Protein AF-A0A968FG82-F1 (afdb_monomer)

Sequence (113 aa):
MAEGADRLFAWPEAVWVEEGPGLAGYAPEYAVDEETQTQFVEWGEGGRRRVIEVDQVLESTPETFAFVDRSGERWRFRELTLERYRQHVRPQTMLQPDFDSREAMLEAMRAEW

Structure (mmCIF, N/CA/C/O backbone):
data_AF-A0A968FG82-F1
#
_entry.id   AF-A0A968FG82-F1
#
loop_
_atom_site.group_PDB
_atom_site.id
_atom_site.type_symbol
_atom_site.label_atom_id
_atom_site.label_alt_id
_atom_site.label_comp_id
_atom_site.label_asym_id
_atom_site.label_entity_id
_atom_site.label_seq_id
_atom_site.pdbx_PDB_ins_code
_atom_site.Cartn_x
_atom_site.Cartn_y
_atom_site.Cartn_z
_atom_site.occupancy
_atom_site.B_iso_or_equiv
_atom_site.auth_seq_id
_atom_site.auth_comp_id
_atom_site.auth_asym_id
_atom_site.auth_atom_id
_atom_site.pdbx_PDB_model_num
ATOM 1 N N . MET A 1 1 ? 8.157 26.179 12.568 1.00 36.16 1 MET A N 1
ATOM 2 C CA . MET A 1 1 ? 8.785 25.072 11.825 1.00 36.16 1 MET A CA 1
ATOM 3 C C . MET A 1 1 ? 8.261 23.810 12.472 1.00 36.16 1 MET A C 1
ATOM 5 O O . MET A 1 1 ? 8.581 23.579 13.628 1.00 36.16 1 MET A O 1
ATOM 9 N N . ALA A 1 2 ? 7.309 23.135 11.831 1.00 37.25 2 ALA A N 1
ATOM 10 C CA . ALA A 1 2 ? 6.691 21.934 12.385 1.00 37.25 2 ALA A CA 1
ATOM 11 C C . ALA A 1 2 ? 7.607 20.740 12.085 1.00 37.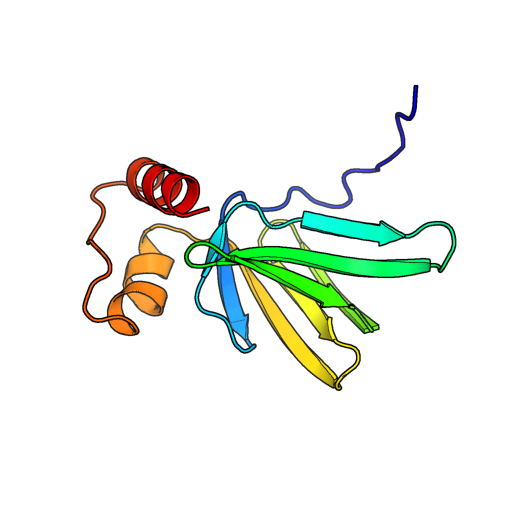25 2 ALA A C 1
ATOM 13 O O . ALA A 1 2 ? 7.424 20.021 11.111 1.00 37.25 2 ALA A O 1
ATOM 14 N N . GLU A 1 3 ? 8.657 20.599 12.887 1.00 43.00 3 GLU A N 1
ATOM 15 C CA . GLU A 1 3 ? 9.410 19.353 13.014 1.00 43.00 3 GLU A CA 1
ATOM 16 C C . GLU A 1 3 ? 8.682 18.528 14.078 1.00 43.00 3 GLU A C 1
ATOM 18 O O . GLU A 1 3 ? 8.824 18.788 15.270 1.00 43.00 3 GLU A O 1
ATOM 23 N N . GLY A 1 4 ? 7.800 17.625 13.651 1.00 36.59 4 GLY A N 1
ATOM 24 C CA . GLY A 1 4 ? 6.924 16.919 14.590 1.00 36.59 4 GLY A CA 1
ATOM 25 C C . GLY A 1 4 ? 6.126 15.752 14.021 1.00 36.59 4 GLY A C 1
ATOM 26 O O . GLY A 1 4 ? 5.164 15.339 14.651 1.00 36.59 4 GLY A O 1
ATOM 27 N N . ALA A 1 5 ? 6.508 15.201 12.868 1.00 41.91 5 ALA A N 1
ATOM 28 C CA . ALA A 1 5 ? 6.089 13.854 12.503 1.00 41.91 5 ALA A CA 1
ATOM 29 C C . ALA A 1 5 ? 7.254 12.929 12.853 1.00 41.91 5 ALA A C 1
ATOM 31 O O . ALA A 1 5 ? 8.204 12.788 12.080 1.00 41.91 5 ALA A O 1
ATOM 32 N N . ASP A 1 6 ? 7.223 12.366 14.062 1.00 42.66 6 ASP A N 1
ATOM 33 C CA . ASP A 1 6 ? 8.028 11.195 14.393 1.00 42.66 6 ASP A CA 1
ATOM 34 C C . ASP A 1 6 ? 7.794 10.190 13.254 1.00 42.66 6 ASP A C 1
ATOM 36 O O . ASP A 1 6 ? 6.653 9.805 12.991 1.00 42.66 6 ASP A O 1
ATOM 40 N N . ARG A 1 7 ? 8.831 9.886 12.461 1.00 45.41 7 ARG A N 1
ATOM 41 C CA . ARG A 1 7 ? 8.748 8.905 11.369 1.00 45.41 7 ARG A CA 1
ATOM 42 C C . ARG A 1 7 ? 8.547 7.540 12.026 1.00 45.41 7 ARG A C 1
ATOM 44 O O . ARG A 1 7 ? 9.504 6.787 12.180 1.00 45.41 7 ARG A O 1
ATOM 51 N N . LEU A 1 8 ? 7.312 7.246 12.435 1.00 54.16 8 LEU A N 1
ATOM 52 C CA . LEU A 1 8 ? 6.958 6.059 13.214 1.00 54.16 8 LEU A CA 1
ATOM 53 C C . LEU A 1 8 ? 7.337 4.763 12.475 1.00 54.16 8 LEU A C 1
ATOM 55 O O . LEU A 1 8 ? 7.524 3.732 13.112 1.00 54.16 8 LEU A O 1
ATOM 59 N N . PHE A 1 9 ? 7.517 4.815 11.148 1.00 63.16 9 PHE A N 1
ATOM 60 C CA . PHE A 1 9 ? 8.215 3.815 10.340 1.00 63.16 9 PHE A CA 1
ATOM 61 C C . PHE A 1 9 ? 8.510 4.364 8.934 1.00 63.16 9 PHE A C 1
ATOM 63 O O . PHE A 1 9 ? 7.847 5.282 8.450 1.00 63.16 9 PHE A O 1
ATOM 70 N N . ALA A 1 10 ? 9.537 3.823 8.273 1.00 68.38 10 ALA A N 1
ATOM 71 C CA . ALA A 1 10 ? 9.844 4.160 6.886 1.00 68.38 10 ALA A CA 1
ATOM 72 C C . ALA A 1 10 ? 8.858 3.438 5.963 1.00 68.38 10 ALA A C 1
ATOM 74 O O . ALA A 1 10 ? 8.948 2.224 5.792 1.00 68.38 10 ALA A O 1
ATOM 75 N N . TRP A 1 11 ? 7.911 4.183 5.401 1.00 79.50 11 TRP A N 1
ATOM 76 C CA . TRP A 1 11 ? 6.926 3.622 4.490 1.00 79.50 11 TRP A CA 1
ATOM 77 C C . TRP A 1 11 ? 7.562 3.277 3.128 1.00 79.50 11 TRP A C 1
ATOM 79 O O . TRP A 1 11 ? 8.355 4.078 2.617 1.00 79.50 11 TRP A O 1
ATOM 89 N N . PRO A 1 12 ? 7.260 2.115 2.517 1.00 84.69 12 PRO A N 1
ATOM 90 C CA . PRO A 1 12 ? 7.759 1.777 1.184 1.00 84.69 12 PRO A CA 1
ATOM 91 C C . PRO A 1 12 ? 7.196 2.689 0.079 1.00 84.69 12 PRO A C 1
ATOM 93 O O . PRO A 1 12 ? 6.019 3.028 0.075 1.00 84.69 12 PRO A O 1
ATOM 96 N N . GLU A 1 13 ? 8.020 3.025 -0.918 1.00 89.31 13 GLU A N 1
ATOM 97 C CA . GLU A 1 13 ? 7.625 3.902 -2.041 1.00 89.31 13 GLU A CA 1
ATOM 98 C C . GLU A 1 13 ? 6.483 3.323 -2.897 1.00 89.31 13 GLU A C 1
ATOM 100 O O . GLU A 1 13 ? 5.696 4.067 -3.478 1.00 89.31 13 GLU A O 1
ATOM 105 N N . ALA A 1 14 ? 6.368 1.998 -2.961 1.00 92.25 14 ALA A N 1
ATOM 106 C CA . ALA A 1 14 ? 5.246 1.312 -3.583 1.00 92.25 14 ALA A CA 1
ATOM 107 C C . ALA A 1 14 ? 4.844 0.101 -2.748 1.00 92.25 14 ALA A C 1
ATOM 109 O O . ALA A 1 14 ? 5.675 -0.535 -2.092 1.00 9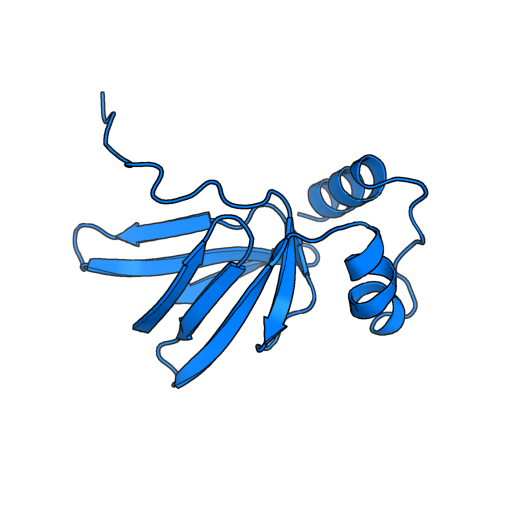2.25 14 ALA A O 1
ATOM 110 N N . VAL A 1 15 ? 3.561 -0.230 -2.801 1.00 93.50 15 VAL A N 1
ATOM 111 C CA . VAL A 1 15 ? 2.936 -1.265 -1.988 1.00 93.50 15 VAL A CA 1
ATOM 112 C C . VAL A 1 15 ? 2.137 -2.240 -2.830 1.00 93.50 15 VAL A C 1
ATOM 114 O O . VAL A 1 15 ? 1.498 -1.873 -3.808 1.00 93.50 15 VAL A O 1
ATOM 117 N N . TRP A 1 16 ? 2.170 -3.501 -2.434 1.00 94.06 16 TRP A N 1
ATOM 118 C CA . TRP A 1 16 ? 1.231 -4.522 -2.862 1.00 94.06 16 TRP A CA 1
ATOM 119 C C . TRP A 1 16 ? 0.153 -4.666 -1.786 1.00 94.06 16 TRP A C 1
ATOM 121 O O . TRP A 1 16 ? 0.475 -4.707 -0.595 1.00 94.06 16 TRP A O 1
ATOM 131 N N . VAL A 1 17 ? -1.108 -4.740 -2.207 1.00 93.88 17 VAL A N 1
ATOM 132 C CA . VAL A 1 17 ? -2.245 -4.994 -1.316 1.00 93.88 17 VAL A CA 1
ATOM 133 C C . VAL A 1 17 ? -2.430 -6.511 -1.217 1.00 93.88 17 VAL A C 1
ATOM 135 O O . VAL A 1 17 ? -2.929 -7.152 -2.139 1.00 93.88 17 VAL A O 1
ATOM 138 N N . GLU A 1 18 ? -1.957 -7.092 -0.114 1.00 94.25 18 GLU A N 1
ATOM 139 C CA . GLU A 1 18 ? -2.067 -8.528 0.191 1.00 94.25 18 GLU A CA 1
ATOM 140 C C . GLU A 1 18 ? -3.490 -8.897 0.635 1.00 94.25 18 GLU A C 1
ATOM 142 O O . GLU A 1 18 ? -3.982 -9.980 0.323 1.00 94.25 18 GLU A O 1
ATOM 147 N N . GLU A 1 19 ? -4.155 -7.985 1.344 1.00 94.50 19 GLU A N 1
ATOM 148 C CA . GLU A 1 19 ? -5.528 -8.124 1.831 1.00 94.50 19 GLU A CA 1
ATOM 149 C C . GLU A 1 19 ? -6.259 -6.789 1.621 1.00 94.50 19 GLU A C 1
ATOM 151 O O . GLU A 1 19 ? -5.695 -5.738 1.934 1.00 94.50 19 GLU A O 1
ATOM 156 N N . GLY A 1 20 ? -7.475 -6.831 1.065 1.00 90.81 20 GLY A N 1
ATOM 157 C CA . GLY A 1 20 ? -8.308 -5.661 0.748 1.00 90.81 20 GLY A CA 1
ATOM 158 C C . GLY A 1 20 ? -8.583 -5.473 -0.758 1.00 90.81 20 GLY A C 1
ATOM 159 O O . GLY A 1 20 ? -7.972 -6.141 -1.597 1.00 90.81 20 GLY A O 1
ATOM 160 N N . PRO A 1 21 ? -9.520 -4.585 -1.142 1.00 84.62 21 PRO A N 1
ATOM 161 C CA . PRO A 1 21 ? -9.883 -4.321 -2.531 1.00 84.62 21 PRO A CA 1
ATOM 162 C C . PRO A 1 21 ? -8.876 -3.379 -3.199 1.00 84.62 21 PRO A C 1
ATOM 164 O O . PRO A 1 21 ? -9.188 -2.232 -3.516 1.00 84.62 21 PRO A O 1
ATOM 167 N N . GLY A 1 22 ? -7.668 -3.869 -3.447 1.00 83.94 22 GLY A N 1
ATOM 168 C CA . GLY A 1 22 ? -6.622 -3.181 -4.199 1.00 83.94 22 GLY A CA 1
ATOM 169 C C . GLY A 1 22 ? -5.651 -4.188 -4.799 1.00 83.94 22 GLY A C 1
ATOM 170 O O . GLY A 1 22 ? -5.656 -5.361 -4.432 1.00 83.94 22 GLY A O 1
ATOM 171 N N . LEU A 1 23 ? -4.829 -3.742 -5.745 1.00 85.12 23 LEU A N 1
ATOM 172 C CA . LEU A 1 23 ? -3.775 -4.592 -6.312 1.00 85.12 23 LEU A CA 1
ATOM 173 C C . LEU A 1 23 ? -2.408 -4.084 -5.890 1.00 85.12 23 LEU A C 1
ATOM 175 O O . LEU A 1 23 ? -1.648 -4.786 -5.230 1.00 85.12 23 LEU A O 1
ATOM 179 N N . ALA A 1 24 ? -2.096 -2.851 -6.257 1.00 90.44 24 ALA A N 1
ATOM 180 C CA . ALA A 1 24 ? -0.841 -2.215 -5.920 1.00 90.44 24 ALA A CA 1
ATOM 181 C C . ALA A 1 24 ? -1.025 -0.705 -5.875 1.00 90.44 24 ALA A C 1
ATOM 183 O O . ALA A 1 24 ? -1.866 -0.152 -6.582 1.00 90.44 24 ALA A O 1
ATOM 184 N N . GLY A 1 25 ? -0.212 -0.060 -5.053 1.00 90.31 25 GLY A N 1
ATOM 185 C CA . GLY A 1 25 ? -0.195 1.375 -4.880 1.00 90.31 25 GLY A CA 1
ATOM 186 C C . GLY A 1 25 ? 1.202 1.948 -5.032 1.00 90.31 25 GLY A C 1
ATOM 187 O O . GLY A 1 25 ? 2.187 1.292 -4.701 1.00 90.31 25 GLY A O 1
ATOM 188 N N . TYR A 1 26 ? 1.283 3.177 -5.512 1.00 91.31 26 TYR A N 1
ATOM 189 C CA . TYR A 1 26 ? 2.480 4.007 -5.426 1.00 91.31 26 TYR A CA 1
ATOM 190 C C . TYR A 1 26 ? 2.306 5.047 -4.313 1.00 91.31 26 TYR A C 1
ATOM 192 O O . TYR A 1 26 ? 1.173 5.259 -3.882 1.00 91.31 26 TYR A O 1
ATOM 200 N N . ALA A 1 27 ? 3.419 5.621 -3.836 1.00 89.50 27 ALA A N 1
ATOM 201 C CA . ALA A 1 27 ? 3.557 6.634 -2.780 1.00 89.50 27 ALA A CA 1
ATOM 202 C C . ALA A 1 27 ? 2.444 6.605 -1.716 1.00 89.50 27 ALA A C 1
ATOM 204 O O . ALA A 1 27 ? 1.695 7.568 -1.569 1.00 89.50 27 ALA A O 1
ATOM 205 N N . PRO A 1 28 ? 2.295 5.477 -1.011 1.00 90.69 28 PRO A N 1
ATOM 206 C CA . PRO A 1 28 ? 1.369 5.388 0.104 1.00 90.69 28 PRO A CA 1
ATOM 207 C C . PRO A 1 28 ? 1.786 6.294 1.271 1.00 90.69 28 PRO A C 1
ATOM 209 O O . PRO A 1 28 ? 2.962 6.376 1.633 1.00 90.69 28 PRO A O 1
ATOM 212 N N . GLU A 1 29 ? 0.798 6.925 1.891 1.00 90.44 29 GLU A N 1
ATOM 213 C CA . GLU A 1 29 ? 0.971 7.811 3.036 1.00 90.44 29 GLU A CA 1
ATOM 214 C C . GLU A 1 29 ? -0.049 7.474 4.125 1.00 90.44 29 GLU A C 1
ATOM 216 O O . GLU A 1 29 ? -1.178 7.061 3.850 1.00 90.44 29 GLU A O 1
ATOM 221 N N . TYR A 1 30 ? 0.361 7.668 5.376 1.00 89.88 30 TYR A N 1
ATOM 222 C CA . TYR A 1 30 ? -0.508 7.581 6.540 1.00 89.88 30 TYR A CA 1
ATOM 223 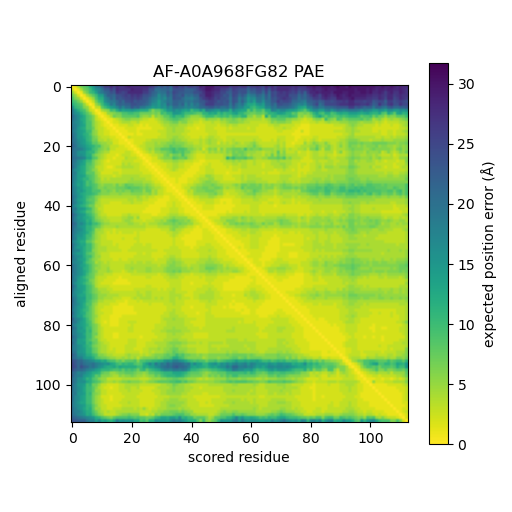C C . TYR A 1 30 ? -0.540 8.926 7.242 1.00 89.88 30 TYR A C 1
ATOM 225 O O . TYR A 1 30 ? 0.504 9.459 7.626 1.00 89.88 30 TYR A O 1
ATOM 233 N N . ALA A 1 31 ? -1.743 9.460 7.402 1.00 89.06 31 ALA A N 1
ATOM 234 C CA . ALA A 1 31 ? -1.984 10.765 7.984 1.00 89.06 31 ALA A CA 1
ATOM 235 C C . ALA A 1 31 ? -2.958 10.655 9.156 1.00 89.06 31 ALA A C 1
ATOM 237 O O . ALA A 1 31 ? -3.854 9.811 9.174 1.00 89.06 31 ALA A O 1
ATOM 238 N N . VAL A 1 32 ? -2.788 11.548 10.126 1.00 88.56 32 VAL A N 1
ATOM 239 C CA . VAL A 1 32 ? -3.722 11.724 11.236 1.00 88.56 32 VAL A CA 1
ATOM 240 C C . VAL A 1 32 ? -4.197 13.167 11.199 1.00 88.56 32 VAL A C 1
ATOM 242 O O . VAL A 1 32 ? -3.385 14.088 11.254 1.00 88.56 32 VAL A O 1
ATOM 245 N N . ASP A 1 33 ? -5.503 13.361 11.080 1.00 87.19 33 ASP A N 1
ATOM 246 C CA . ASP A 1 33 ? -6.126 14.667 11.232 1.00 87.19 33 ASP A CA 1
ATOM 247 C C . ASP A 1 33 ? -6.123 15.041 12.719 1.00 87.19 33 ASP A C 1
ATOM 249 O O . ASP A 1 33 ? -6.786 14.403 13.536 1.00 87.19 33 ASP A O 1
ATOM 253 N N . GLU A 1 34 ? -5.332 16.046 13.093 1.00 87.75 34 GLU A N 1
ATOM 254 C CA . GLU A 1 34 ? -5.111 16.393 14.502 1.00 87.75 34 GLU A CA 1
ATOM 255 C C . GLU A 1 34 ? -6.373 16.943 15.188 1.00 87.75 34 GLU A C 1
ATOM 257 O O . GLU A 1 34 ? -6.540 16.760 16.395 1.00 87.75 34 GLU A O 1
ATOM 262 N N . GLU A 1 35 ? -7.276 17.584 14.440 1.00 87.56 35 GLU A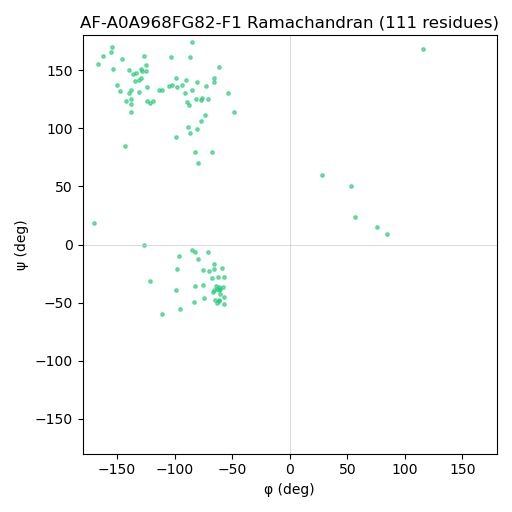 N 1
ATOM 263 C CA . GLU A 1 35 ? -8.501 18.185 14.980 1.00 87.56 35 GLU A CA 1
ATOM 264 C C . GLU A 1 35 ? -9.544 17.119 15.334 1.00 87.56 35 GLU A C 1
ATOM 266 O O . GLU A 1 35 ? -10.133 17.139 16.416 1.00 87.56 35 GLU A O 1
ATOM 271 N N . THR A 1 36 ? -9.752 16.163 14.432 1.00 89.31 36 THR A N 1
ATOM 272 C CA . THR A 1 36 ? -10.761 15.107 14.571 1.00 89.31 36 THR A CA 1
ATOM 273 C C . THR A 1 36 ? -10.199 13.807 15.137 1.00 89.31 36 THR A C 1
ATOM 275 O O . THR A 1 36 ? -10.971 12.915 15.483 1.00 89.31 36 THR A O 1
ATOM 278 N N . GLN A 1 37 ? -8.871 13.698 15.252 1.00 87.00 37 GLN A N 1
ATOM 279 C CA . GLN A 1 37 ? -8.143 12.465 15.572 1.00 87.00 37 GLN A CA 1
ATOM 280 C C . GLN A 1 37 ? -8.436 11.325 14.581 1.00 87.00 37 GLN A C 1
ATOM 282 O O . GLN A 1 37 ? -8.286 10.147 14.911 1.00 87.00 37 GLN A O 1
ATOM 287 N N . THR A 1 38 ? -8.860 11.664 13.361 1.00 89.56 38 THR A N 1
ATOM 288 C CA . THR A 1 38 ? -9.194 10.675 12.337 1.00 89.56 38 THR A CA 1
ATOM 289 C C . THR A 1 38 ? -7.935 10.247 11.595 1.00 89.56 38 THR A C 1
ATOM 291 O O . THR A 1 38 ? -7.125 11.076 11.187 1.00 89.56 38 THR A O 1
ATOM 294 N N . GLN A 1 39 ? -7.760 8.942 11.420 1.00 91.94 39 GLN A N 1
ATOM 295 C CA . GLN A 1 39 ? -6.586 8.348 10.788 1.00 91.94 39 GLN A CA 1
ATOM 296 C C . GLN A 1 39 ? -6.939 7.953 9.352 1.00 91.94 39 GLN A C 1
ATOM 298 O O . GLN A 1 39 ? -8.002 7.379 9.123 1.00 91.94 39 GLN A O 1
ATOM 303 N N . PHE A 1 40 ? -6.061 8.216 8.388 1.00 93.12 40 PHE A N 1
ATOM 304 C CA . PHE A 1 40 ? -6.288 7.871 6.986 1.00 93.12 40 PHE A CA 1
ATOM 305 C C . PHE A 1 40 ? -5.042 7.270 6.347 1.00 93.12 40 PHE A C 1
ATOM 307 O O . PHE A 1 40 ? -3.918 7.663 6.653 1.00 93.12 40 PHE A O 1
ATOM 314 N N . VAL A 1 41 ? -5.261 6.345 5.417 1.00 93.25 41 VAL A N 1
ATOM 315 C CA . VAL A 1 41 ? -4.240 5.860 4.486 1.00 93.25 41 VAL A CA 1
ATOM 316 C C . VAL A 1 41 ? -4.626 6.292 3.089 1.00 93.25 41 VAL A C 1
ATOM 318 O O . VAL A 1 41 ? -5.767 6.100 2.666 1.00 93.25 41 VAL A O 1
ATOM 321 N N . GLU A 1 42 ? -3.668 6.832 2.355 1.00 93.00 42 GLU A N 1
ATOM 322 C CA . GLU A 1 42 ? -3.843 7.210 0.963 1.00 93.00 42 GLU A CA 1
ATOM 323 C C . GLU A 1 42 ? -2.735 6.650 0.083 1.00 93.00 42 GLU A C 1
ATOM 325 O O . GLU A 1 42 ? -1.633 6.403 0.556 1.00 93.00 42 GLU A O 1
ATOM 330 N N . TRP A 1 43 ? -3.038 6.399 -1.188 1.00 93.19 43 TRP A N 1
ATOM 331 C CA . TRP A 1 43 ? -2.063 5.940 -2.178 1.00 93.19 43 TRP A CA 1
ATOM 332 C C . TRP A 1 43 ? -2.584 6.159 -3.598 1.00 93.19 43 TRP A C 1
ATOM 334 O O . TRP A 1 43 ? -3.789 6.314 -3.818 1.00 93.19 43 TRP A O 1
ATOM 344 N N . GLY A 1 44 ? -1.690 6.132 -4.582 1.00 90.94 44 GLY A N 1
ATOM 345 C CA . GLY A 1 44 ? -2.056 6.156 -5.997 1.00 90.94 44 GLY A CA 1
ATOM 346 C C . GLY A 1 44 ? -2.222 4.750 -6.551 1.00 90.94 44 GLY A C 1
ATOM 347 O O . GLY A 1 44 ? -1.342 3.914 -6.382 1.00 90.94 44 GLY A O 1
ATOM 348 N N . GLU A 1 45 ? -3.326 4.485 -7.240 1.00 89.25 45 GLU A N 1
ATOM 349 C CA . GLU A 1 45 ? -3.625 3.221 -7.915 1.00 89.25 45 GLU A CA 1
ATOM 350 C C . GLU A 1 45 ? -4.249 3.520 -9.287 1.00 89.25 45 GLU A C 1
ATOM 352 O O . GLU A 1 45 ? -5.353 4.060 -9.368 1.00 89.25 45 GLU A O 1
ATOM 357 N N . GLY A 1 46 ? -3.547 3.174 -10.374 1.00 82.62 46 GLY A N 1
ATOM 358 C CA . GLY A 1 46 ? -4.068 3.250 -11.748 1.00 82.62 46 GLY A CA 1
ATOM 359 C C . GLY A 1 46 ? -4.644 4.618 -12.147 1.00 82.62 46 GLY A C 1
ATOM 360 O O . GLY A 1 46 ? -5.786 4.686 -12.611 1.00 82.62 46 GLY A O 1
ATOM 361 N N . GLY A 1 47 ? -3.903 5.710 -11.926 1.00 84.12 47 GLY A N 1
ATOM 362 C CA . GLY A 1 47 ? -4.353 7.077 -12.246 1.00 84.12 47 GLY A CA 1
ATOM 363 C C . GLY A 1 47 ? -5.368 7.671 -11.290 1.00 84.12 47 GLY A C 1
ATOM 364 O O . GLY A 1 47 ? -6.047 8.641 -11.630 1.00 84.12 47 GLY A O 1
ATOM 365 N N . ARG A 1 48 ? -5.539 7.077 -10.107 1.00 88.12 48 ARG A N 1
ATOM 366 C CA . ARG A 1 48 ? -6.482 7.555 -9.097 1.00 88.12 48 ARG A CA 1
ATOM 367 C C . ARG A 1 48 ? -5.823 7.573 -7.733 1.00 88.12 48 ARG A C 1
ATOM 369 O O . ARG A 1 48 ? -5.128 6.634 -7.365 1.00 88.12 48 ARG A O 1
ATOM 376 N N . ARG A 1 49 ? -6.126 8.603 -6.947 1.00 90.31 49 ARG A N 1
ATOM 377 C CA . ARG A 1 49 ? -5.830 8.619 -5.513 1.00 90.31 49 ARG A CA 1
ATOM 378 C C . ARG A 1 49 ? -6.920 7.853 -4.774 1.00 90.31 49 ARG A C 1
ATOM 380 O O . ARG A 1 49 ? -8.103 8.169 -4.916 1.00 90.31 49 ARG A O 1
ATOM 387 N N . ARG A 1 50 ? -6.525 6.861 -3.987 1.00 92.00 50 ARG A N 1
ATOM 388 C CA . ARG A 1 50 ? -7.374 6.195 -3.002 1.00 92.00 50 ARG A CA 1
ATOM 389 C C . ARG A 1 50 ? -7.102 6.778 -1.629 1.00 92.00 50 ARG A C 1
ATOM 391 O O . ARG A 1 50 ? -5.966 7.112 -1.322 1.00 92.00 50 ARG A O 1
ATOM 398 N N . VAL A 1 51 ? -8.157 6.894 -0.832 1.00 93.56 51 VAL A N 1
ATOM 399 C CA . VAL A 1 51 ? -8.106 7.353 0.557 1.00 93.56 51 VAL A CA 1
ATOM 400 C C . VAL A 1 51 ? -9.059 6.478 1.357 1.00 93.56 51 VAL A C 1
ATOM 402 O O . VAL A 1 51 ? -10.202 6.289 0.938 1.00 93.56 51 VAL A O 1
ATOM 405 N N . ILE A 1 52 ? -8.590 5.935 2.477 1.00 94.88 52 ILE A N 1
ATOM 406 C CA . ILE A 1 52 ? -9.356 5.062 3.366 1.00 94.88 52 ILE A CA 1
ATOM 407 C C . ILE A 1 52 ? -9.209 5.561 4.799 1.00 94.88 52 ILE A C 1
ATOM 409 O O . ILE A 1 52 ? -8.097 5.806 5.262 1.00 94.88 52 ILE A O 1
ATOM 413 N N . GLU A 1 53 ? -10.336 5.699 5.496 1.00 95.06 53 GLU A N 1
ATOM 414 C CA . GLU A 1 53 ? -10.370 6.009 6.925 1.00 95.06 53 GLU A CA 1
ATOM 415 C C . GLU A 1 53 ? -10.054 4.751 7.741 1.00 95.06 53 GLU A C 1
ATOM 417 O O . GLU A 1 53 ? -10.711 3.716 7.599 1.00 95.06 53 GLU A O 1
ATOM 422 N N . VAL A 1 54 ? -9.041 4.852 8.595 1.00 94.94 54 VAL A N 1
ATOM 423 C CA . VAL A 1 54 ? -8.550 3.777 9.451 1.00 94.94 54 VAL A CA 1
ATOM 424 C C . VAL A 1 54 ? -9.303 3.794 10.777 1.00 94.94 54 VAL A C 1
ATOM 426 O O . VAL A 1 54 ? -9.261 4.775 11.517 1.00 94.94 54 VAL A O 1
ATOM 429 N N . ASP A 1 55 ? -9.947 2.675 11.100 1.00 95.25 55 ASP A N 1
ATOM 430 C CA . ASP A 1 55 ? -10.558 2.440 12.408 1.00 95.25 55 ASP A CA 1
ATOM 431 C C . ASP A 1 55 ? -9.516 1.932 13.414 1.00 95.25 55 ASP A C 1
ATOM 433 O O . ASP A 1 55 ? -9.352 2.490 14.499 1.00 95.25 55 ASP A O 1
ATOM 437 N N . GLN A 1 56 ? -8.748 0.909 13.022 1.00 94.19 56 GLN A N 1
ATOM 438 C CA . GLN A 1 56 ? -7.763 0.271 13.893 1.00 94.19 56 GLN A CA 1
ATOM 439 C C . GLN A 1 56 ? -6.498 -0.128 13.131 1.00 94.19 56 GLN A C 1
ATOM 441 O O . GLN A 1 56 ? -6.553 -0.945 12.216 1.00 94.19 56 GLN A O 1
ATOM 446 N N . VAL A 1 57 ? -5.333 0.355 13.570 1.00 93.50 57 VAL A N 1
ATOM 447 C CA . VAL A 1 57 ? -4.032 -0.160 13.109 1.00 93.50 57 VAL A CA 1
ATOM 448 C C . VAL A 1 57 ? -3.748 -1.504 13.786 1.00 93.50 57 VAL A C 1
ATOM 450 O O . VAL A 1 57 ? -3.793 -1.618 15.011 1.00 93.50 57 VAL A O 1
ATOM 453 N N . LEU A 1 58 ? -3.461 -2.529 12.984 1.00 94.25 58 LEU A N 1
ATOM 454 C CA . LEU A 1 58 ? -3.146 -3.887 13.437 1.00 94.25 58 LEU A CA 1
ATOM 455 C C . LEU A 1 58 ? -1.636 -4.145 13.461 1.00 94.25 58 LEU A C 1
ATOM 457 O O . LEU A 1 58 ? -1.140 -4.809 14.367 1.00 94.25 58 LEU A O 1
ATOM 461 N N . GLU A 1 59 ? -0.911 -3.638 12.463 1.00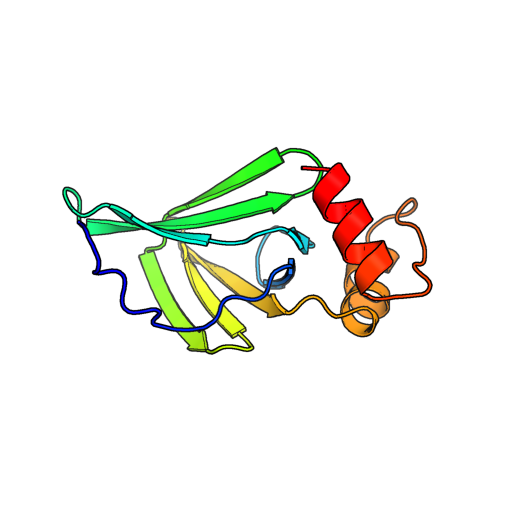 92.31 59 GLU A N 1
ATOM 462 C CA . GLU A 1 59 ? 0.535 -3.813 12.324 1.00 92.31 59 GLU A CA 1
ATOM 463 C C . GLU A 1 59 ? 1.146 -2.605 11.611 1.00 92.31 59 GLU A C 1
ATOM 465 O O . GLU A 1 59 ? 0.593 -2.114 10.631 1.00 92.31 59 GLU A O 1
ATOM 470 N N . SER A 1 60 ? 2.291 -2.133 12.099 1.00 89.19 60 SER A N 1
ATOM 471 C CA . SER A 1 60 ? 2.971 -0.947 11.578 1.00 89.19 60 SER A CA 1
ATOM 472 C C . SER A 1 60 ? 4.480 -1.151 11.623 1.00 89.19 60 SER A C 1
ATOM 474 O O . SER A 1 60 ? 5.148 -0.794 12.592 1.00 89.19 60 SER A O 1
ATOM 476 N N . THR A 1 61 ? 5.012 -1.786 10.584 1.00 86.44 61 THR A N 1
ATOM 477 C CA . THR A 1 61 ? 6.431 -2.133 10.443 1.00 86.44 61 THR A CA 1
ATOM 478 C C . THR A 1 61 ? 6.971 -1.611 9.109 1.00 86.44 61 THR A C 1
ATOM 480 O O . THR A 1 61 ? 6.186 -1.353 8.199 1.00 86.44 61 THR A O 1
ATOM 483 N N . PRO A 1 62 ? 8.300 -1.503 8.932 1.00 80.31 62 PRO A N 1
ATOM 484 C CA . PRO A 1 62 ? 8.880 -1.082 7.653 1.00 80.31 62 PRO A CA 1
ATOM 485 C C . PRO A 1 62 ? 8.478 -1.963 6.456 1.00 80.31 62 PRO A C 1
ATOM 487 O O . PRO A 1 62 ? 8.446 -1.495 5.324 1.00 80.31 62 PRO A O 1
ATOM 490 N N . GLU A 1 63 ? 8.170 -3.241 6.691 1.00 83.62 63 GLU A N 1
ATOM 491 C CA . GLU A 1 63 ? 7.840 -4.203 5.631 1.00 83.62 63 GLU A CA 1
ATOM 492 C C . GLU A 1 63 ? 6.334 -4.390 5.424 1.00 83.62 63 GLU A C 1
ATOM 494 O O . GLU A 1 63 ? 5.913 -4.877 4.368 1.00 83.62 63 GLU A O 1
ATOM 499 N N . THR A 1 64 ? 5.535 -4.053 6.440 1.00 89.44 64 THR A N 1
ATOM 500 C CA . THR A 1 64 ? 4.105 -4.366 6.494 1.00 89.44 64 THR A CA 1
ATOM 501 C C . THR A 1 64 ? 3.339 -3.296 7.235 1.00 89.44 64 THR A C 1
ATOM 503 O O . THR A 1 64 ? 3.676 -2.963 8.374 1.00 89.44 64 THR A O 1
ATOM 506 N N . PHE A 1 65 ? 2.244 -2.858 6.628 1.00 92.69 65 PHE A N 1
ATOM 507 C CA . PHE A 1 65 ? 1.241 -2.049 7.293 1.00 92.69 65 PHE A CA 1
ATOM 508 C C . PHE A 1 65 ? -0.122 -2.720 7.176 1.00 92.69 65 PHE A C 1
ATOM 510 O O . PHE A 1 65 ? -0.571 -3.011 6.070 1.00 92.69 65 PHE A O 1
ATOM 517 N N . ALA A 1 66 ? -0.778 -2.987 8.300 1.00 94.50 66 ALA A N 1
ATOM 518 C CA . ALA A 1 66 ? -2.086 -3.624 8.324 1.00 94.50 66 ALA A CA 1
ATOM 519 C C . ALA A 1 66 ? -3.053 -2.864 9.224 1.00 94.50 66 ALA A C 1
ATOM 521 O O . ALA A 1 66 ? -2.679 -2.409 10.306 1.00 94.50 66 ALA A O 1
ATOM 522 N N . PHE A 1 67 ? -4.306 -2.767 8.798 1.00 95.31 67 PHE A N 1
ATOM 523 C CA . PHE A 1 67 ? -5.347 -2.050 9.521 1.00 95.31 67 PHE A CA 1
ATOM 524 C C . PHE A 1 67 ? -6.748 -2.572 9.196 1.00 95.31 67 PHE A C 1
ATOM 526 O O . PHE A 1 67 ? -6.941 -3.371 8.282 1.00 95.31 67 PHE A O 1
ATOM 533 N N . VAL A 1 68 ? -7.723 -2.115 9.972 1.00 96.69 68 VAL A N 1
ATOM 534 C CA . VAL A 1 68 ? -9.156 -2.269 9.726 1.00 96.69 68 VAL A CA 1
ATOM 535 C C . VAL A 1 68 ? -9.717 -0.896 9.386 1.00 96.69 68 VAL A C 1
ATOM 537 O O . VAL A 1 68 ? -9.400 0.079 10.072 1.00 96.69 68 VAL A O 1
ATOM 540 N N . ASP A 1 69 ? -10.512 -0.802 8.325 1.00 95.25 69 ASP A N 1
ATOM 541 C CA . ASP A 1 69 ? -11.217 0.429 7.982 1.00 95.25 69 ASP A CA 1
ATOM 542 C C . ASP A 1 69 ? -12.544 0.570 8.743 1.00 95.25 69 ASP A C 1
ATOM 544 O O . ASP A 1 69 ? -13.000 -0.334 9.445 1.00 95.25 69 ASP A O 1
ATOM 548 N N . ARG A 1 70 ? -13.200 1.719 8.592 1.00 92.50 70 ARG A N 1
ATOM 549 C CA . ARG A 1 70 ? -14.473 2.019 9.275 1.00 92.50 70 ARG A CA 1
ATOM 550 C C . ARG A 1 70 ? -15.648 1.144 8.850 1.00 92.50 70 ARG A C 1
ATOM 552 O O . ARG A 1 70 ? -16.651 1.087 9.560 1.00 92.50 70 ARG A O 1
ATOM 559 N N . SER A 1 71 ? -15.537 0.467 7.711 1.00 93.50 71 SER A N 1
ATOM 560 C CA . SER A 1 71 ? -16.516 -0.519 7.248 1.00 93.50 71 SER A CA 1
ATOM 561 C C . SER A 1 71 ? -16.256 -1.909 7.841 1.00 93.50 71 SER A C 1
ATOM 563 O O . SER A 1 71 ? -17.064 -2.817 7.643 1.00 93.50 71 SER A O 1
ATOM 565 N N . GLY A 1 72 ? -15.161 -2.084 8.589 1.00 94.44 72 GLY A N 1
ATOM 566 C CA . GLY A 1 72 ? -14.727 -3.359 9.152 1.00 94.44 72 GLY A CA 1
ATOM 567 C C . GLY A 1 72 ? -13.909 -4.211 8.180 1.00 94.44 72 GLY A C 1
ATOM 568 O O . GLY A 1 72 ? -13.652 -5.381 8.476 1.00 94.44 72 GLY A O 1
ATOM 569 N N . GLU A 1 73 ? -13.509 -3.665 7.029 1.00 96.31 73 GLU A N 1
ATOM 570 C CA . GLU A 1 73 ? -12.684 -4.380 6.060 1.00 96.31 73 GLU A CA 1
ATOM 571 C C . GLU A 1 73 ? -11.216 -4.336 6.476 1.00 96.31 73 GLU A C 1
ATOM 573 O O . GLU A 1 73 ? -10.715 -3.335 6.993 1.00 96.31 73 GLU A O 1
ATOM 578 N N . ARG A 1 74 ? -10.524 -5.459 6.287 1.00 96.25 74 ARG A N 1
ATOM 579 C CA . ARG A 1 74 ? -9.114 -5.578 6.636 1.00 96.25 74 ARG A CA 1
ATOM 580 C C . ARG A 1 74 ? -8.244 -5.272 5.437 1.00 96.25 74 ARG A C 1
ATOM 582 O O . ARG A 1 74 ? -8.489 -5.752 4.333 1.00 96.25 74 ARG A O 1
ATOM 589 N N . TRP A 1 75 ? -7.194 -4.522 5.713 1.00 96.00 75 TRP A N 1
ATOM 590 C CA . TRP A 1 75 ? -6.219 -4.092 4.741 1.00 96.00 75 TRP A CA 1
ATOM 591 C C . TRP A 1 75 ? -4.831 -4.515 5.182 1.00 96.00 75 TRP A C 1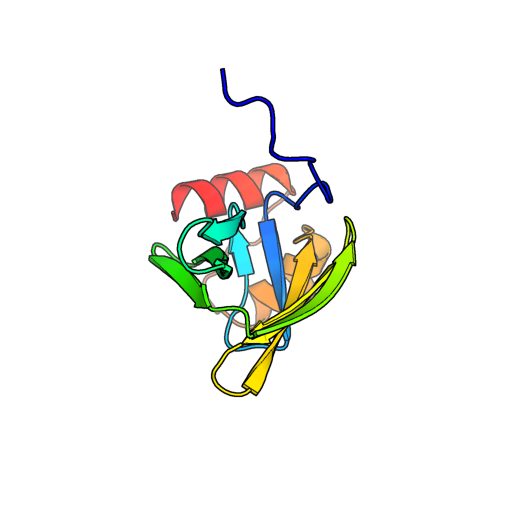
ATOM 593 O O . TRP A 1 75 ? -4.456 -4.334 6.344 1.00 96.00 75 TRP A O 1
ATOM 603 N N . ARG A 1 76 ? -4.042 -5.042 4.246 1.00 95.56 76 ARG A N 1
ATOM 604 C CA . ARG A 1 76 ? -2.626 -5.327 4.469 1.00 95.56 76 ARG A CA 1
ATOM 605 C C . ARG A 1 76 ? -1.794 -4.923 3.268 1.00 95.56 76 ARG A C 1
ATOM 607 O O . ARG A 1 76 ? -1.938 -5.463 2.176 1.00 95.56 76 ARG A O 1
ATOM 614 N N . PHE A 1 77 ? -0.862 -4.024 3.526 1.00 95.06 77 PHE A N 1
ATOM 615 C CA . PHE A 1 77 ? 0.107 -3.499 2.588 1.00 95.06 77 PHE A CA 1
ATOM 616 C C . PHE A 1 77 ? 1.476 -4.108 2.869 1.00 95.06 77 PHE A C 1
ATOM 618 O O . PHE A 1 77 ? 1.913 -4.196 4.017 1.00 95.06 77 PHE A O 1
ATOM 625 N N . ARG A 1 78 ? 2.166 -4.501 1.804 1.00 94.25 78 ARG A N 1
ATOM 626 C CA . ARG A 1 78 ? 3.559 -4.962 1.813 1.00 94.25 78 ARG A CA 1
ATOM 627 C C . ARG A 1 78 ? 4.359 -4.133 0.828 1.00 94.25 78 ARG A C 1
ATOM 629 O O . ARG A 1 78 ? 3.790 -3.685 -0.160 1.00 94.25 78 ARG A O 1
ATOM 636 N N . GLU A 1 79 ? 5.670 -3.997 1.016 1.00 92.75 79 GLU A N 1
ATOM 637 C CA . GLU A 1 79 ? 6.515 -3.399 -0.028 1.00 92.75 79 GLU A CA 1
ATOM 638 C C . GLU A 1 79 ? 6.310 -4.121 -1.372 1.00 92.75 79 GLU A C 1
ATOM 640 O O . GLU A 1 79 ? 6.408 -5.352 -1.454 1.00 92.75 79 GLU A O 1
ATOM 645 N N . LEU A 1 80 ? 6.079 -3.353 -2.435 1.00 92.50 80 LEU A N 1
ATOM 646 C CA . LEU A 1 80 ? 6.049 -3.873 -3.792 1.00 92.50 80 LEU A CA 1
ATOM 647 C C . LEU A 1 80 ? 7.475 -4.039 -4.327 1.00 92.50 80 LEU A C 1
ATOM 649 O O . LEU A 1 80 ? 8.113 -3.100 -4.804 1.00 92.50 80 LEU A O 1
ATOM 653 N N . THR A 1 81 ? 7.967 -5.272 -4.280 1.00 93.44 81 THR A N 1
ATOM 654 C CA . THR A 1 81 ? 9.192 -5.672 -4.977 1.00 93.44 81 THR A CA 1
ATOM 655 C C . THR A 1 81 ? 8.872 -6.092 -6.411 1.00 93.44 81 THR A C 1
ATOM 657 O O . THR A 1 81 ? 7.738 -6.458 -6.722 1.00 93.44 81 THR A O 1
ATOM 660 N N . LEU A 1 82 ? 9.885 -6.117 -7.286 1.00 94.00 82 LEU A N 1
ATOM 661 C CA . LEU A 1 82 ? 9.721 -6.639 -8.649 1.00 94.00 82 LEU A CA 1
ATOM 662 C C . LEU A 1 82 ? 9.232 -8.100 -8.650 1.00 94.00 82 LEU A C 1
ATOM 664 O O . LEU A 1 82 ? 8.419 -8.493 -9.484 1.00 94.00 82 LEU A O 1
ATOM 668 N N . GLU A 1 83 ? 9.700 -8.903 -7.692 1.00 94.00 83 GLU A N 1
ATOM 669 C CA . GLU A 1 83 ? 9.248 -10.284 -7.519 1.00 94.00 83 GLU A CA 1
ATOM 670 C C . GLU A 1 83 ? 7.758 -10.351 -7.159 1.00 94.00 83 GLU A C 1
ATOM 672 O O . GLU A 1 83 ? 6.997 -11.041 -7.839 1.00 94.00 83 GLU A O 1
ATOM 677 N N . ARG A 1 84 ? 7.314 -9.581 -6.156 1.00 92.94 84 ARG A N 1
ATOM 678 C CA . ARG A 1 84 ? 5.899 -9.535 -5.754 1.00 92.94 84 ARG A CA 1
ATOM 679 C C . ARG A 1 84 ? 5.010 -8.989 -6.861 1.00 92.94 84 ARG A C 1
ATOM 681 O O . ARG A 1 84 ? 3.927 -9.520 -7.084 1.00 92.94 84 ARG A O 1
ATOM 688 N N . TYR A 1 85 ? 5.475 -7.986 -7.601 1.00 92.19 85 TYR A N 1
ATOM 689 C CA . TYR A 1 85 ? 4.767 -7.485 -8.772 1.00 92.19 85 TYR A CA 1
ATOM 690 C C . TYR A 1 85 ? 4.520 -8.599 -9.796 1.00 92.19 85 TYR A C 1
ATOM 692 O O . TYR A 1 85 ? 3.379 -8.828 -10.199 1.00 92.19 85 TYR A O 1
ATOM 700 N N . ARG A 1 86 ? 5.564 -9.350 -10.167 1.00 93.12 86 ARG A N 1
ATOM 701 C CA . ARG A 1 86 ? 5.460 -10.454 -11.134 1.00 93.12 86 ARG A CA 1
ATOM 702 C C . ARG A 1 86 ? 4.578 -11.601 -10.645 1.00 93.12 86 ARG A C 1
ATOM 704 O O . ARG A 1 86 ? 3.892 -12.212 -11.460 1.00 93.12 86 ARG A O 1
ATOM 711 N N . GLN A 1 87 ? 4.605 -11.898 -9.348 1.00 93.06 87 GLN A N 1
ATOM 712 C CA . GLN A 1 87 ? 3.854 -13.007 -8.755 1.00 93.06 87 GLN A CA 1
ATOM 713 C C . GLN A 1 87 ? 2.388 -12.663 -8.468 1.00 93.06 87 GLN A C 1
ATOM 715 O O . GLN A 1 87 ? 1.526 -13.526 -8.628 1.00 93.06 87 GLN A O 1
ATOM 720 N N . HIS A 1 88 ? 2.093 -11.426 -8.063 1.00 91.62 88 HIS A N 1
ATOM 721 C CA . HIS A 1 88 ? 0.787 -11.068 -7.503 1.00 91.62 88 HIS A CA 1
ATOM 722 C C . HIS A 1 88 ? 0.053 -9.965 -8.263 1.00 91.62 88 HIS A C 1
ATOM 724 O O . HIS A 1 88 ? -1.171 -10.000 -8.307 1.00 91.62 88 HIS A O 1
ATOM 730 N N . VAL A 1 89 ? 0.748 -9.006 -8.878 1.00 89.31 89 VAL A N 1
ATOM 731 C CA . VAL A 1 89 ? 0.102 -7.851 -9.533 1.00 89.31 89 VAL A CA 1
ATOM 732 C C . VAL A 1 89 ? -0.095 -8.114 -11.023 1.00 89.31 89 VAL A C 1
ATOM 734 O O . VAL A 1 89 ? -1.217 -8.080 -11.533 1.00 89.31 89 VAL A O 1
ATOM 737 N N . ARG A 1 90 ? 0.991 -8.447 -11.724 1.00 89.31 90 ARG A N 1
ATOM 738 C CA . ARG A 1 90 ? 0.991 -8.689 -13.169 1.00 89.31 90 ARG A CA 1
ATOM 739 C C . ARG A 1 90 ? 0.010 -9.791 -13.598 1.00 89.31 90 ARG A C 1
ATOM 741 O O . ARG A 1 90 ? -0.728 -9.557 -14.545 1.00 89.31 90 ARG A O 1
ATOM 748 N N . PRO A 1 91 ? -0.090 -10.961 -12.933 1.00 89.62 91 PRO A N 1
ATOM 749 C CA . PRO A 1 91 ? -0.997 -12.022 -13.382 1.00 89.62 91 PRO A CA 1
ATOM 750 C C . PRO A 1 91 ? -2.481 -11.651 -13.291 1.00 89.62 91 PRO A C 1
ATOM 752 O O . PRO A 1 91 ? -3.303 -12.254 -13.977 1.00 89.62 91 PRO A O 1
ATOM 755 N N . GLN A 1 92 ? -2.832 -10.667 -12.457 1.00 84.62 92 GLN A N 1
ATOM 756 C CA . GLN A 1 92 ? -4.215 -10.224 -12.268 1.00 84.62 92 GLN A CA 1
ATOM 757 C C . GLN A 1 92 ? -4.683 -9.241 -13.350 1.00 84.62 92 GLN A C 1
ATOM 759 O O . GLN A 1 92 ? -5.860 -8.895 -13.406 1.00 84.62 92 GLN A O 1
ATOM 764 N N . THR A 1 93 ? -3.785 -8.795 -14.233 1.00 72.25 93 THR A N 1
ATOM 765 C CA . THR A 1 93 ? -4.077 -7.785 -15.253 1.00 72.25 93 THR A CA 1
ATOM 766 C C . THR A 1 93 ? -3.432 -8.171 -16.585 1.00 72.25 93 THR A C 1
ATOM 768 O O . THR A 1 93 ? -2.234 -8.398 -16.687 1.00 72.25 93 THR A O 1
ATOM 771 N N . MET A 1 94 ? -4.219 -8.247 -17.661 1.00 68.38 94 MET A N 1
ATOM 772 C CA . MET A 1 94 ? -3.721 -8.740 -18.959 1.00 68.38 94 MET A CA 1
ATOM 773 C C . MET A 1 94 ? -2.739 -7.788 -19.677 1.00 68.38 94 MET A C 1
ATOM 775 O O . MET A 1 94 ? -2.202 -8.156 -20.717 1.00 68.38 94 MET A O 1
ATOM 779 N N . LEU A 1 95 ? -2.525 -6.571 -19.162 1.00 71.88 95 LEU A N 1
ATOM 780 C CA . LEU A 1 95 ? -1.843 -5.470 -19.861 1.00 71.88 95 LEU A CA 1
ATOM 781 C C . LEU A 1 95 ? -0.666 -4.856 -19.086 1.00 71.88 95 LEU A C 1
ATOM 783 O O . LEU A 1 95 ? -0.029 -3.936 -19.592 1.00 71.88 95 LEU A O 1
ATOM 787 N N . GLN A 1 96 ? -0.369 -5.344 -17.881 1.00 78.94 96 GLN A N 1
ATOM 788 C CA . GLN A 1 96 ? 0.759 -4.849 -17.093 1.00 78.94 96 GLN A CA 1
ATOM 789 C C . GLN A 1 96 ? 2.091 -5.312 -17.733 1.00 78.94 96 GLN A C 1
ATOM 791 O O . GLN A 1 96 ? 2.264 -6.518 -17.975 1.00 78.94 96 GLN A O 1
ATOM 796 N N . PRO A 1 97 ? 3.023 -4.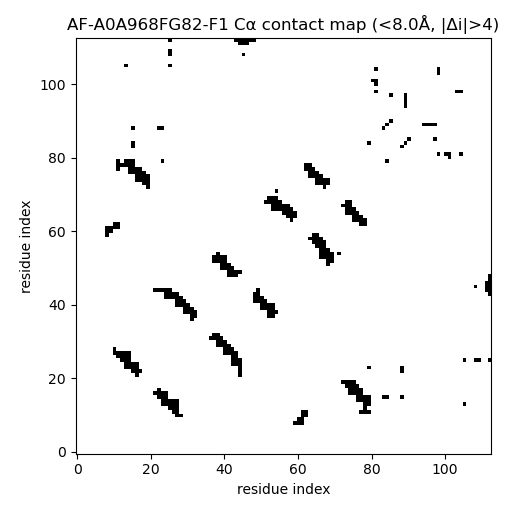392 -18.051 1.00 84.56 97 PRO A N 1
ATOM 797 C CA . PRO A 1 97 ? 4.316 -4.741 -18.635 1.00 84.56 97 PRO A CA 1
ATOM 798 C C . PRO A 1 97 ? 5.127 -5.644 -17.697 1.00 84.56 97 PRO A C 1
ATOM 800 O O . PRO A 1 97 ? 4.968 -5.624 -16.482 1.00 84.56 97 PRO A O 1
ATOM 803 N N . ASP A 1 98 ? 6.009 -6.471 -18.259 1.00 89.81 98 ASP A N 1
ATOM 804 C CA . ASP A 1 98 ? 7.060 -7.085 -17.445 1.00 89.81 98 ASP A CA 1
ATOM 805 C C . ASP A 1 98 ? 8.246 -6.122 -17.412 1.00 89.81 98 ASP A C 1
ATOM 807 O O . ASP A 1 98 ? 8.770 -5.753 -18.461 1.00 89.81 98 ASP A O 1
ATOM 811 N N . PHE A 1 99 ? 8.622 -5.673 -16.219 1.00 92.50 99 PHE A N 1
ATOM 812 C CA . PHE A 1 99 ? 9.721 -4.728 -16.044 1.00 92.50 99 PHE A CA 1
ATOM 813 C C . PHE A 1 99 ? 11.044 -5.467 -15.866 1.00 92.50 99 PHE A C 1
ATOM 815 O O . PHE A 1 99 ? 11.104 -6.468 -15.152 1.00 92.50 99 PHE A O 1
ATOM 822 N N . ASP A 1 100 ? 12.124 -4.945 -16.443 1.00 92.38 100 ASP A N 1
ATOM 823 C CA . ASP A 1 100 ? 13.472 -5.502 -16.275 1.00 92.38 100 ASP A CA 1
ATOM 824 C C . ASP A 1 100 ? 14.087 -5.182 -14.901 1.00 92.38 100 ASP A C 1
ATOM 826 O O . ASP A 1 100 ? 14.977 -5.894 -14.432 1.00 92.38 100 ASP A O 1
ATOM 830 N N . SER A 1 101 ? 13.604 -4.132 -14.228 1.00 94.69 101 SER A N 1
ATOM 831 C CA . SER A 1 101 ? 14.113 -3.674 -12.934 1.00 94.69 101 SER A CA 1
ATOM 832 C C . SER A 1 101 ? 13.010 -3.101 -12.038 1.00 94.69 101 SER A C 1
ATOM 834 O O . SER A 1 101 ? 11.944 -2.687 -12.497 1.00 94.69 101 SER A O 1
ATOM 836 N N . ARG A 1 102 ? 13.282 -3.061 -10.725 1.00 92.62 102 ARG A N 1
ATOM 837 C CA . ARG A 1 102 ? 12.406 -2.404 -9.740 1.00 92.62 102 ARG A CA 1
ATOM 838 C C . ARG A 1 102 ? 12.273 -0.909 -10.034 1.00 92.62 102 ARG A C 1
ATOM 840 O O . ARG A 1 102 ? 11.188 -0.371 -9.891 1.00 92.62 102 ARG A O 1
ATOM 847 N N . GLU A 1 103 ? 13.354 -0.255 -10.448 1.00 93.88 103 GLU A N 1
ATOM 848 C CA . GLU A 1 103 ? 13.349 1.175 -10.778 1.00 93.88 103 GLU A CA 1
ATOM 849 C C . GLU A 1 103 ? 12.402 1.473 -11.945 1.00 93.88 103 GLU A C 1
ATOM 851 O O . GLU A 1 103 ? 11.515 2.304 -11.789 1.00 93.88 103 GLU A O 1
ATOM 856 N N . ALA A 1 104 ? 12.480 0.711 -13.043 1.00 93.44 104 ALA A N 1
ATOM 857 C CA . ALA A 1 104 ? 11.584 0.887 -14.190 1.00 93.44 104 ALA A CA 1
ATOM 858 C C . ALA A 1 104 ? 10.104 0.676 -13.821 1.00 93.44 104 ALA A C 1
ATOM 860 O O . ALA A 1 104 ? 9.233 1.409 -14.288 1.00 93.44 104 ALA A O 1
ATOM 861 N N . MET A 1 105 ? 9.822 -0.301 -12.952 1.00 92.94 105 MET A N 1
ATOM 862 C CA . MET A 1 105 ? 8.479 -0.530 -12.412 1.00 92.94 105 MET A CA 1
ATOM 863 C C . MET A 1 105 ? 7.973 0.683 -11.624 1.00 92.94 105 MET A C 1
ATOM 865 O O . MET A 1 105 ? 6.849 1.131 -11.834 1.00 92.94 105 MET A O 1
ATOM 869 N N . LEU A 1 106 ? 8.799 1.225 -10.728 1.00 91.56 106 LEU A N 1
ATOM 870 C CA . LEU A 1 106 ? 8.435 2.374 -9.898 1.00 91.56 106 LEU A CA 1
ATOM 871 C C . LEU A 1 106 ? 8.251 3.643 -10.730 1.00 91.56 106 LEU A C 1
ATOM 873 O O . LEU A 1 106 ? 7.303 4.386 -10.495 1.00 91.56 106 LEU A O 1
ATOM 877 N N . GLU A 1 107 ? 9.110 3.875 -11.722 1.00 91.12 107 GLU A N 1
ATOM 878 C CA . GLU A 1 107 ? 8.970 4.994 -12.655 1.00 91.12 107 GLU A CA 1
ATOM 879 C C . GLU A 1 107 ? 7.661 4.914 -13.443 1.00 91.12 107 GLU A C 1
ATOM 881 O O . GLU A 1 107 ? 6.966 5.922 -13.575 1.00 91.12 107 GLU A O 1
ATOM 886 N N . ALA A 1 108 ? 7.290 3.723 -13.918 1.00 89.56 108 ALA A N 1
ATOM 887 C CA . ALA A 1 108 ? 6.036 3.523 -14.632 1.00 89.56 108 ALA A CA 1
ATOM 888 C C . ALA A 1 108 ? 4.820 3.768 -13.728 1.00 89.56 108 ALA A C 1
ATOM 890 O O . ALA A 1 108 ? 3.943 4.546 -14.089 1.00 89.56 108 ALA A O 1
ATOM 891 N N . MET A 1 109 ? 4.806 3.193 -12.522 1.00 88.38 109 MET A N 1
ATOM 89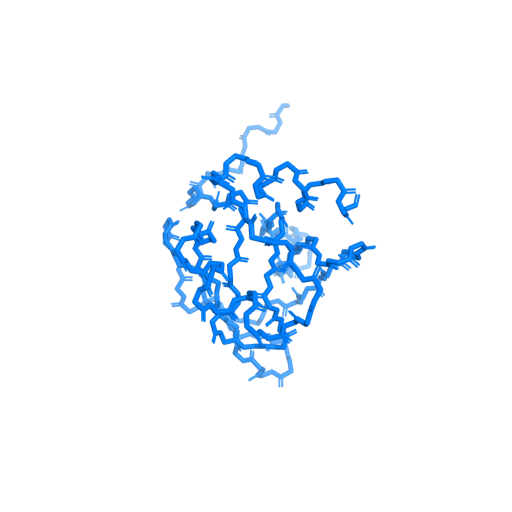2 C CA . MET A 1 109 ? 3.721 3.409 -11.557 1.00 88.38 109 MET A CA 1
ATOM 893 C C . MET A 1 109 ? 3.595 4.877 -11.136 1.00 88.38 109 MET A C 1
ATOM 895 O O . MET A 1 109 ? 2.487 5.375 -10.960 1.00 88.38 109 MET A O 1
ATOM 899 N N . ARG A 1 110 ? 4.724 5.583 -10.998 1.00 86.56 110 ARG A N 1
ATOM 900 C CA . ARG A 1 110 ? 4.750 7.021 -10.714 1.00 86.56 110 ARG A CA 1
ATOM 901 C C . ARG A 1 110 ? 4.175 7.837 -11.870 1.00 86.56 110 ARG A C 1
ATOM 903 O O . ARG A 1 110 ? 3.493 8.819 -11.621 1.00 86.56 110 ARG A O 1
ATOM 910 N N . ALA A 1 111 ? 4.464 7.457 -13.114 1.00 84.81 111 ALA A N 1
ATOM 911 C CA . ALA A 1 111 ? 3.931 8.131 -14.298 1.00 84.81 111 ALA A CA 1
ATOM 912 C C . ALA 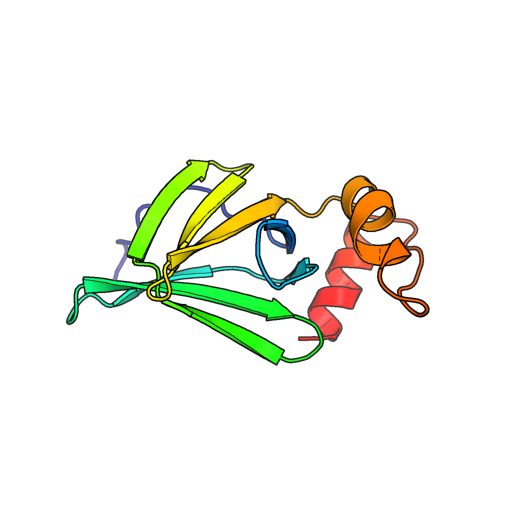A 1 111 ? 2.427 7.888 -14.497 1.00 84.81 111 ALA A C 1
ATOM 914 O O . ALA A 1 111 ? 1.764 8.680 -15.164 1.00 84.81 111 ALA A O 1
ATOM 915 N N . GLU A 1 112 ? 1.900 6.798 -13.938 1.00 75.44 112 GLU A N 1
ATOM 916 C CA . GLU A 1 112 ? 0.471 6.506 -13.927 1.00 75.44 112 GLU A CA 1
ATOM 917 C C . GLU A 1 112 ? -0.302 7.270 -12.847 1.00 75.44 112 GLU A C 1
ATOM 919 O O . GLU A 1 112 ? -1.522 7.238 -12.927 1.00 75.44 112 GLU A O 1
ATOM 924 N N . TRP A 1 113 ? 0.340 7.920 -11.864 1.00 65.69 113 TRP A N 1
ATOM 925 C CA . TRP A 1 113 ? -0.332 8.720 -10.824 1.00 65.69 113 TRP A CA 1
ATOM 926 C C . TRP A 1 113 ? -0.771 10.090 -11.356 1.00 65.69 113 TRP A C 1
ATOM 928 O O . TRP A 1 113 ? 0.082 10.844 -11.877 1.00 65.69 113 TRP A O 1
#

Solvent-accessible surface area (backbone atoms only — not comparable to full-atom values): 6497 Å² total; per-residue (Å²): 132,91,85,76,77,77,75,85,52,64,72,44,65,28,29,29,37,80,36,53,102,55,55,53,33,30,64,52,48,79,50,66,43,80,90,80,69,46,34,35,41,34,27,29,40,92,59,36,80,48,77,44,54,46,64,42,83,75,41,79,48,60,61,35,41,27,33,28,30,78,87,70,50,56,36,28,37,30,58,51,42,58,66,52,36,61,72,63,42,35,78,78,37,101,77,58,79,87,63,95,42,53,64,60,44,50,54,51,52,57,71,43,84

Mean predicted aligned error: 6.01 Å

pLDDT: mean 86.09, std 13.8, range [36.16, 96.69]

Foldseek 3Di:
DPPDDPCLEAEAQKKAKPFDPAGIWGRKDWDADPVVRWIWIWTDDQLDIDIFTFPAWDDDYRAKTWGAGPVRGIIIIGHDALVCCVVGRPVVDVDDDNDPHRVVVNVVNVVRD

Radius of gyration: 14.56 Å; Cα contacts (8 Å, |Δi|>4): 204; chains: 1; bounding box: 31×38×35 Å

Nearest PDB structures (foldseek):
  3kst-assembly2_B  TM=4.846E-01  e=1.024E+00  Bacteroides thetaiotaomicron VPI-5482
  4l5g-assembly2_B  TM=4.338E-01  e=1.519E+00  Thermus thermophilus HB8
  2qos-assembly1_C  TM=3.490E-01  e=2.130E+00  Homo sapiens
  8tau-assembly1_A  TM=3.517E-01  e=1.903E+00  Homo sapiens
  6mv1-assembly1_A  TM=3.579E-01  e=3.160E+00  Homo sapiens

Secondary structure (DSSP, 8-state):
--------S---SEEEEEESS-SEEEEEEEEEETTTTEEEEEEEETTEEEEEEEEEEEEE-SSEEEEEETTS-EEEEEE--HHHIIIIIGGG-TTPPPPSSHHHHHHHHHHT-